Protein AF-A0A6I6WPL1-F1 (afdb_monomer)

pLDDT: mean 77.01, std 13.85, range [34.41, 91.69]

Nearest PDB structures (foldseek):
  6r80-assembly1_A-2  TM=3.231E-01  e=3.266E+00  Homo sapiens

Radius of gyration: 19.69 Å; Cα contacts (8 Å, |Δi|>4): 80; chains: 1; bounding box: 53×52×48 Å

Solvent-accessible surface area (backbone atoms only — not comparable to full-atom values): 10550 Å² total; per-residue (Å²): 134,81,51,72,66,59,57,52,49,50,52,51,50,46,48,51,49,36,59,38,49,72,58,70,47,82,69,96,63,65,64,65,59,55,40,50,54,50,56,54,53,65,75,67,64,77,79,69,89,67,48,76,68,53,49,56,51,52,54,50,50,48,50,37,44,50,51,48,47,35,69,78,52,82,41,72,67,62,56,52,47,45,56,53,50,51,40,52,54,32,37,49,51,34,38,56,76,66,66,66,65,84,76,90,75,57,94,91,55,79,78,88,69,34,74,55,24,48,49,51,56,50,50,53,51,54,58,47,52,46,50,74,71,75,69,38,71,69,84,37,63,65,58,52,51,50,50,55,50,49,53,53,52,51,50,55,50,49,54,52,50,51,43,66,74,70,60,62,77,76,92,76,76,76,92,78,133

Secondary structure (DSSP, 8-state):
---HHHHHHHHHHHHHHHHHHHTT---SS-HHHHHHHHHHHHHH-------HHHHHHHHHHHHHHHHHHHHHS--HHHHHHHHHHHHHHHHHHHHHHTTS----PPTTSPPPPPHHHHHHHHHHHHHHHHHHTS------HHHHHHHHHHHHHHHHHHHHHHHHHH-S--TT-----

Foldseek 3Di:
DPDPVVLVVVLVVLVVVLLQLLQVHDDPDPLVVLLVVLVVVVVPPPDDPQDPVNVVSNLSVLLSNLSSVCSVPPDVVSVVVSLVSQLVVQQVVQCVVVVNDDDDDDPPGDDDRGPRSVVSVVVVVVQVVCVPVVVNDRCHSVVSVVVVVVVVVVVVVVVVVCCVVPVDPPPPPPPDD

Sequence (177 aa):
MLGQDDEVQHLNELLHLGWSVSTGGHPDTDVAGIVEEFEESLDDDEADEESETTFHVTQSAFLLVNTLAVHLNPDPTRAAMSGRTLESILAGFDFTLSGDKSCAVRPGEDSPTGPLQQLEQQEQASFMSEFTDGTGARITPERVAELRSSCLSARNRYEGAVRQVFGRPSEDEDPGR

Structure (mmCIF, N/CA/C/O backbone):
data_AF-A0A6I6WPL1-F1
#
_entry.id   AF-A0A6I6WPL1-F1
#
loop_
_atom_site.group_PDB
_atom_site.id
_atom_site.type_symbol
_atom_site.label_atom_id
_atom_site.label_alt_id
_atom_site.label_comp_id
_atom_site.label_asym_id
_atom_site.label_entity_id
_atom_site.label_seq_id
_atom_site.pdbx_PDB_ins_code
_atom_site.Cartn_x
_atom_site.Cartn_y
_atom_site.Cartn_z
_atom_site.occupancy
_atom_site.B_iso_or_equiv
_atom_site.auth_seq_id
_atom_site.auth_comp_id
_atom_site.auth_asym_id
_atom_site.auth_atom_id
_atom_site.pdbx_PDB_model_num
ATOM 1 N N . MET A 1 1 ? 2.558 27.870 3.317 1.00 34.78 1 MET A N 1
ATOM 2 C CA . MET A 1 1 ? 1.254 27.184 3.294 1.00 34.78 1 MET A CA 1
ATOM 3 C C . MET A 1 1 ? 0.813 27.086 1.840 1.00 34.78 1 MET A C 1
ATOM 5 O O . MET A 1 1 ? -0.061 27.826 1.404 1.00 34.78 1 MET A O 1
ATOM 9 N N . LEU A 1 2 ? 1.532 26.263 1.069 1.00 34.41 2 LEU A N 1
ATOM 10 C CA . LEU A 1 2 ? 1.004 25.708 -0.179 1.00 34.41 2 LEU A CA 1
ATOM 11 C C . LEU A 1 2 ? -0.114 24.749 0.256 1.00 34.41 2 LEU A C 1
ATOM 13 O O . LEU A 1 2 ? -0.008 24.149 1.325 1.00 34.41 2 LEU A O 1
ATOM 17 N N . GLY A 1 3 ? -1.259 24.809 -0.413 1.00 46.06 3 GLY A N 1
ATOM 18 C CA . GLY A 1 3 ? -2.516 24.302 0.136 1.00 46.06 3 GLY A CA 1
ATOM 19 C C . GLY A 1 3 ? -2.544 22.778 0.181 1.00 46.06 3 GLY A C 1
ATOM 20 O O . GLY A 1 3 ? -1.968 22.135 -0.686 1.00 46.06 3 GLY A O 1
ATOM 21 N N . GLN A 1 4 ? -3.283 22.210 1.138 1.00 57.75 4 GLN A N 1
ATOM 22 C CA . GLN A 1 4 ? -3.564 20.766 1.229 1.00 57.75 4 GLN A CA 1
ATOM 23 C C . GLN A 1 4 ? -4.007 20.147 -0.115 1.00 57.75 4 GLN A C 1
ATOM 25 O O . GLN A 1 4 ? -3.781 18.966 -0.357 1.00 57.75 4 GLN A O 1
ATOM 30 N N . ASP A 1 5 ? -4.608 20.941 -1.005 1.00 62.91 5 ASP A N 1
ATOM 31 C CA . ASP A 1 5 ? -5.006 20.521 -2.351 1.00 62.91 5 ASP A CA 1
ATOM 32 C C . ASP A 1 5 ? -3.809 20.170 -3.259 1.00 62.91 5 ASP A C 1
ATOM 34 O O . ASP A 1 5 ? -3.900 19.214 -4.032 1.00 62.91 5 ASP A O 1
ATOM 38 N N . ASP A 1 6 ? -2.684 20.886 -3.145 1.00 73.94 6 ASP A N 1
ATOM 39 C CA . ASP A 1 6 ? -1.472 20.636 -3.939 1.00 73.94 6 ASP A CA 1
ATOM 40 C C . ASP A 1 6 ? -0.775 19.341 -3.478 1.00 73.94 6 ASP A C 1
ATOM 42 O O . ASP A 1 6 ? -0.353 18.528 -4.301 1.00 73.94 6 ASP A O 1
ATOM 46 N N . GLU A 1 7 ? -0.728 19.092 -2.164 1.00 71.44 7 GLU A N 1
ATOM 47 C CA . GLU A 1 7 ? -0.178 17.861 -1.571 1.00 71.44 7 GLU A CA 1
ATOM 48 C C . GLU A 1 7 ? -1.018 16.629 -1.936 1.00 71.44 7 GLU A C 1
ATOM 50 O O . GLU A 1 7 ? -0.493 15.587 -2.335 1.00 71.44 7 GLU A O 1
ATOM 55 N N . VAL A 1 8 ? -2.348 16.750 -1.865 1.00 77.25 8 VAL A N 1
ATOM 56 C CA . VAL A 1 8 ? -3.269 15.681 -2.275 1.00 77.25 8 VAL A CA 1
ATOM 57 C C . VAL A 1 8 ? -3.137 15.392 -3.769 1.00 77.25 8 VAL A C 1
ATOM 59 O O . VAL A 1 8 ? -3.156 14.227 -4.176 1.00 77.25 8 VAL A O 1
ATOM 62 N N . GLN A 1 9 ? -3.002 16.422 -4.604 1.00 81.69 9 GLN A N 1
ATOM 63 C CA . GLN A 1 9 ? -2.780 16.249 -6.036 1.00 81.69 9 GLN A CA 1
ATOM 64 C C . GLN A 1 9 ? -1.458 15.516 -6.304 1.00 81.69 9 GLN A C 1
ATOM 66 O O . GLN A 1 9 ? -1.450 14.544 -7.062 1.00 81.69 9 GLN A O 1
ATOM 71 N N . HIS A 1 10 ? -0.382 15.900 -5.617 1.00 82.81 10 HIS A N 1
ATOM 72 C CA . HIS A 1 10 ? 0.922 15.254 -5.736 1.00 82.81 10 HIS A CA 1
ATOM 73 C C . HIS A 1 10 ? 0.885 13.765 -5.342 1.00 82.81 10 HIS A C 1
ATOM 75 O O . HIS A 1 10 ? 1.342 12.900 -6.092 1.00 82.81 10 HIS A O 1
ATOM 81 N N . LEU A 1 11 ? 0.238 13.419 -4.224 1.00 83.81 11 LEU A N 1
ATOM 82 C CA . LEU A 1 11 ? 0.049 12.020 -3.817 1.00 83.81 11 LEU A CA 1
ATOM 83 C C . LEU A 1 11 ? -0.766 11.214 -4.834 1.00 83.81 11 LEU A C 1
ATOM 85 O O . LEU A 1 11 ? -0.478 10.042 -5.081 1.00 83.81 11 LEU A O 1
ATOM 89 N N . ASN A 1 12 ? -1.785 11.823 -5.446 1.00 86.25 12 ASN A N 1
ATOM 90 C CA . ASN A 1 12 ? -2.572 11.163 -6.486 1.00 86.25 12 ASN A CA 1
ATOM 91 C C . ASN A 1 12 ? -1.746 10.895 -7.753 1.00 86.25 12 ASN A C 1
ATOM 93 O O . ASN A 1 12 ? -1.941 9.860 -8.398 1.00 86.25 12 ASN A O 1
ATOM 97 N N . GLU A 1 13 ? -0.826 11.792 -8.104 1.00 88.88 13 GLU A N 1
ATOM 98 C CA . GLU A 1 13 ? 0.110 11.612 -9.217 1.00 88.88 13 GLU A CA 1
ATOM 99 C C . GLU A 1 13 ? 1.084 10.464 -8.941 1.00 88.88 13 GLU A C 1
ATOM 101 O O . GLU A 1 13 ? 1.205 9.559 -9.771 1.00 88.88 13 GLU A O 1
ATOM 106 N N . LEU A 1 14 ? 1.682 10.423 -7.745 1.00 89.69 14 LEU A N 1
ATOM 107 C CA . LEU A 1 14 ? 2.539 9.317 -7.303 1.00 89.69 14 LEU A CA 1
ATOM 108 C C . LEU A 1 14 ? 1.789 7.980 -7.274 1.00 89.69 14 LEU A C 1
ATOM 110 O O . LEU A 1 14 ? 2.295 6.963 -7.751 1.00 89.69 14 LEU A O 1
ATOM 114 N N . LEU A 1 15 ? 0.546 7.973 -6.789 1.00 89.88 15 LEU A N 1
ATOM 115 C CA . LEU A 1 15 ? -0.310 6.789 -6.815 1.00 89.88 15 LEU A CA 1
ATOM 116 C C . LEU A 1 15 ? -0.583 6.338 -8.252 1.00 89.88 15 LEU A C 1
ATOM 118 O O . LEU A 1 15 ? -0.534 5.144 -8.550 1.00 89.88 15 LEU A O 1
ATOM 122 N N . HIS A 1 16 ? -0.858 7.271 -9.166 1.00 89.44 16 HIS A N 1
ATOM 123 C CA . HIS A 1 16 ? -1.064 6.932 -10.568 1.00 89.44 16 HIS A CA 1
ATOM 124 C C . HIS A 1 16 ? 0.199 6.348 -11.212 1.00 89.44 16 HIS A C 1
ATOM 126 O O . HIS A 1 16 ? 0.091 5.368 -11.958 1.00 89.44 16 HIS A O 1
ATOM 132 N N . LEU A 1 17 ? 1.365 6.908 -10.888 1.00 90.81 17 LEU A N 1
ATOM 133 C CA . LEU A 1 17 ? 2.669 6.428 -11.325 1.00 90.81 17 LEU A CA 1
ATOM 134 C C . LEU A 1 17 ? 2.938 5.005 -10.815 1.00 90.81 17 LEU A C 1
ATOM 136 O O . LEU A 1 17 ? 3.266 4.134 -11.619 1.00 90.81 17 LEU A O 1
ATOM 140 N N . GLY A 1 18 ? 2.683 4.738 -9.529 1.00 89.44 18 GLY A N 1
ATOM 141 C CA . GLY A 1 18 ? 2.771 3.406 -8.917 1.00 89.44 18 GLY A CA 1
ATOM 142 C C . GLY A 1 18 ? 1.923 2.356 -9.648 1.00 89.44 18 GLY A C 1
ATOM 143 O O . GLY A 1 18 ? 2.399 1.269 -9.993 1.00 89.44 18 GLY A O 1
ATOM 144 N N . TRP A 1 19 ? 0.677 2.702 -9.991 1.00 88.62 19 TRP A N 1
ATOM 145 C CA . TRP A 1 19 ? -0.178 1.829 -10.803 1.00 88.62 19 TRP A CA 1
ATOM 146 C C . TRP A 1 19 ? 0.374 1.597 -12.215 1.00 88.62 19 TRP A C 1
ATOM 148 O O . TRP A 1 19 ? 0.278 0.485 -12.727 1.00 88.62 19 TRP A O 1
ATOM 158 N N . SER A 1 20 ? 0.971 2.609 -12.845 1.00 87.94 20 SER A N 1
ATOM 159 C CA . SER A 1 20 ? 1.579 2.468 -14.174 1.00 87.94 20 SER A CA 1
ATOM 160 C C . SER A 1 20 ? 2.761 1.492 -14.145 1.00 87.94 20 SER A C 1
ATOM 162 O O . SER A 1 20 ? 2.763 0.493 -14.871 1.00 87.94 20 SER A O 1
ATOM 164 N N . VAL A 1 21 ? 3.721 1.710 -13.240 1.00 87.56 21 VAL A N 1
ATOM 165 C CA . VAL A 1 21 ? 4.946 0.897 -13.164 1.00 87.56 21 VAL A CA 1
ATOM 166 C C . VAL A 1 21 ? 4.672 -0.552 -12.745 1.00 87.56 21 VAL A C 1
ATOM 168 O O . VAL A 1 21 ? 5.323 -1.468 -13.246 1.00 87.56 21 VAL A O 1
ATOM 171 N N . SER A 1 22 ? 3.655 -0.794 -11.905 1.00 80.75 22 SER A N 1
ATOM 172 C CA . SER A 1 22 ? 3.256 -2.153 -11.488 1.00 80.75 22 SER A CA 1
ATOM 173 C C . SER A 1 22 ? 2.697 -3.012 -12.630 1.00 80.75 22 SER A C 1
ATOM 175 O O . SER A 1 22 ? 2.754 -4.239 -12.567 1.00 80.75 22 SER A O 1
ATOM 177 N N . THR A 1 23 ? 2.217 -2.385 -13.708 1.00 81.06 23 THR A N 1
ATOM 178 C CA . THR A 1 23 ? 1.771 -3.078 -14.932 1.00 81.06 23 THR A CA 1
ATOM 179 C C . THR A 1 23 ? 2.859 -3.181 -16.004 1.00 81.06 23 THR A C 1
ATOM 181 O O . THR A 1 23 ? 2.587 -3.622 -17.121 1.00 81.06 23 THR A O 1
ATOM 184 N N . GLY A 1 24 ? 4.100 -2.801 -15.676 1.00 74.00 24 GLY A N 1
ATOM 185 C CA . GLY A 1 24 ? 5.218 -2.758 -16.620 1.00 74.00 24 GLY A CA 1
ATOM 186 C C . GLY A 1 24 ? 5.212 -1.523 -17.522 1.00 74.00 24 GLY A C 1
ATOM 187 O O . GLY A 1 24 ? 5.862 -1.530 -18.566 1.00 74.00 24 GLY A O 1
ATOM 188 N N . GLY A 1 25 ? 4.469 -0.476 -17.152 1.00 79.44 25 GLY A N 1
ATOM 189 C CA . GLY A 1 25 ? 4.539 0.815 -17.822 1.00 79.44 25 GLY A CA 1
ATOM 190 C C . GLY A 1 25 ? 5.924 1.446 -17.671 1.00 79.44 25 GLY A C 1
ATOM 191 O O . GLY A 1 25 ? 6.556 1.332 -16.623 1.00 79.44 25 GLY A O 1
ATOM 192 N N . HIS A 1 26 ? 6.372 2.135 -18.719 1.00 76.25 26 HIS A N 1
ATOM 193 C CA . HIS A 1 26 ? 7.572 2.969 -18.704 1.00 76.25 26 HIS A CA 1
ATOM 194 C C . HIS A 1 26 ? 7.132 4.434 -18.732 1.00 76.25 26 HIS A C 1
ATOM 196 O O . HIS A 1 26 ? 6.879 4.961 -19.815 1.00 76.25 26 HIS A O 1
ATOM 202 N N . PRO A 1 27 ? 6.919 5.060 -17.566 1.00 78.94 27 PRO A N 1
ATOM 203 C CA . PRO A 1 27 ? 6.517 6.456 -17.513 1.00 78.94 27 PRO A CA 1
ATOM 204 C C . PRO A 1 27 ? 7.639 7.356 -18.049 1.00 78.94 27 PRO A C 1
ATOM 206 O O . PRO A 1 27 ? 8.813 7.090 -17.810 1.00 78.94 27 PRO A O 1
ATOM 209 N N . ASP A 1 28 ? 7.270 8.448 -18.724 1.00 80.19 28 ASP A N 1
ATOM 210 C CA . ASP A 1 28 ? 8.215 9.503 -19.139 1.00 80.19 28 ASP A CA 1
ATOM 211 C C . ASP A 1 28 ? 8.741 10.324 -17.938 1.00 80.19 28 ASP A C 1
ATOM 213 O O . ASP A 1 28 ? 9.626 11.166 -18.081 1.00 80.19 28 ASP A O 1
ATOM 217 N N . THR A 1 29 ? 8.169 10.099 -16.754 1.00 85.94 29 THR A N 1
ATOM 218 C CA . THR A 1 29 ? 8.548 10.719 -15.484 1.00 85.94 29 THR A CA 1
ATOM 219 C C . THR A 1 29 ? 9.890 10.187 -14.985 1.00 85.94 29 THR A C 1
ATOM 221 O O . THR A 1 29 ? 10.146 8.984 -15.046 1.00 85.94 29 THR A O 1
ATOM 224 N N . ASP A 1 30 ? 10.715 11.069 -14.419 1.00 89.88 30 ASP A N 1
ATOM 225 C CA . ASP A 1 30 ? 11.957 10.692 -13.742 1.00 89.88 30 ASP A CA 1
ATOM 226 C C . ASP A 1 30 ? 11.669 9.996 -12.402 1.00 89.88 30 ASP A C 1
ATOM 228 O O . ASP A 1 30 ? 11.599 10.614 -11.342 1.00 89.88 30 ASP A O 1
ATOM 232 N N . VAL A 1 31 ? 11.444 8.683 -12.468 1.00 90.69 31 VAL A N 1
ATOM 233 C CA . VAL A 1 31 ? 11.156 7.848 -11.294 1.00 90.69 31 VAL A CA 1
ATOM 234 C C . VAL A 1 31 ? 12.343 7.814 -10.328 1.00 90.69 31 VAL A C 1
ATOM 236 O O . VAL A 1 31 ? 12.127 7.739 -9.123 1.00 90.69 31 VAL A O 1
ATOM 239 N N . ALA A 1 32 ? 13.577 7.863 -10.839 1.00 91.25 32 ALA A N 1
ATOM 240 C CA . ALA A 1 32 ? 14.775 7.844 -10.004 1.00 91.25 32 ALA A CA 1
ATOM 241 C C . ALA A 1 32 ? 14.893 9.142 -9.201 1.00 91.25 32 ALA A C 1
ATOM 243 O O . ALA A 1 32 ? 15.027 9.072 -7.984 1.00 91.25 32 ALA A O 1
ATOM 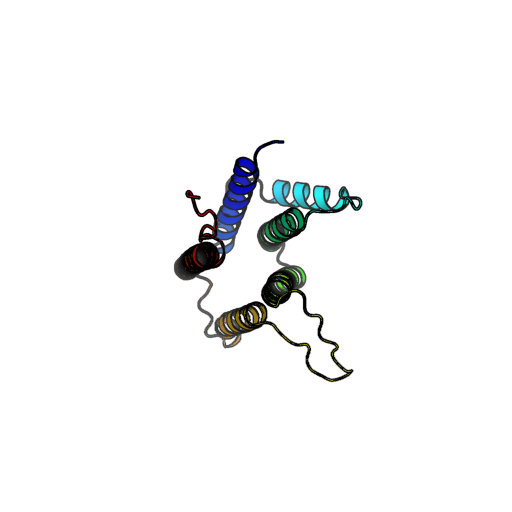244 N N . GLY A 1 33 ? 14.716 10.294 -9.857 1.00 91.38 33 GLY A N 1
ATOM 245 C CA . GLY A 1 33 ? 14.730 11.596 -9.190 1.00 91.38 33 GLY A CA 1
ATOM 246 C C . GLY A 1 33 ? 13.680 11.720 -8.081 1.00 91.38 33 GLY A C 1
ATOM 247 O O . GLY A 1 33 ? 13.996 12.213 -7.008 1.00 91.38 33 GLY A O 1
ATOM 248 N N . ILE A 1 34 ? 12.462 11.199 -8.288 1.00 91.31 34 ILE A N 1
ATOM 249 C CA . ILE A 1 34 ? 11.411 11.189 -7.249 1.00 91.31 34 ILE A CA 1
ATOM 250 C C . ILE A 1 34 ? 11.825 10.359 -6.026 1.00 91.31 34 ILE A C 1
ATOM 252 O O . ILE A 1 34 ? 11.543 10.743 -4.893 1.00 91.31 34 ILE A O 1
ATOM 256 N N . VAL A 1 35 ? 12.442 9.192 -6.244 1.00 90.56 35 VAL A N 1
ATOM 257 C CA . VAL A 1 35 ? 12.888 8.326 -5.142 1.00 90.56 35 VAL A CA 1
ATOM 258 C C . VAL A 1 35 ? 14.034 8.985 -4.378 1.00 90.56 35 VAL A C 1
ATOM 260 O O . VAL A 1 35 ? 13.989 9.001 -3.153 1.00 90.56 35 VAL A O 1
ATOM 263 N N . GLU A 1 36 ? 15.012 9.549 -5.089 1.00 91.19 36 GLU A N 1
ATOM 264 C CA . GLU A 1 36 ? 16.154 10.254 -4.494 1.00 91.19 36 GLU A CA 1
ATOM 265 C C . GLU A 1 36 ? 15.696 11.468 -3.671 1.00 91.19 36 GLU A C 1
ATOM 267 O O . GLU A 1 36 ? 16.044 11.565 -2.500 1.00 91.19 36 GLU A O 1
ATOM 272 N N . GLU A 1 37 ? 14.838 12.332 -4.227 1.00 90.25 37 GLU A N 1
ATOM 273 C CA . GLU A 1 37 ? 14.297 13.512 -3.530 1.00 90.25 37 GLU A CA 1
ATOM 274 C C . GLU A 1 37 ? 13.555 13.132 -2.241 1.00 90.25 37 GLU A C 1
ATOM 276 O O . GLU A 1 37 ? 13.712 13.776 -1.203 1.00 90.25 37 GLU A O 1
ATOM 281 N N . PHE A 1 38 ? 12.755 12.064 -2.279 1.00 87.62 38 PHE A N 1
ATOM 282 C CA . PHE A 1 38 ? 12.026 11.617 -1.098 1.00 87.62 38 PHE A CA 1
ATOM 283 C C . PHE A 1 38 ? 12.949 10.996 -0.041 1.00 87.62 38 PHE A C 1
ATOM 285 O O . PHE A 1 38 ? 12.775 11.266 1.145 1.00 87.62 38 PHE A O 1
ATOM 292 N N . GLU A 1 39 ? 13.933 10.186 -0.441 1.00 86.31 39 GLU A N 1
ATOM 293 C CA . GLU A 1 39 ? 14.933 9.637 0.486 1.00 86.31 39 GLU A CA 1
ATOM 294 C C . GLU A 1 39 ? 15.743 10.758 1.159 1.00 86.31 39 GLU A C 1
ATOM 296 O O . GLU A 1 39 ? 15.933 10.709 2.372 1.00 86.31 39 GLU A O 1
ATOM 301 N N . GLU A 1 40 ? 16.120 11.805 0.416 1.00 86.88 40 GLU A N 1
ATOM 302 C CA . GLU A 1 40 ? 16.777 13.000 0.966 1.00 86.88 40 GLU A CA 1
ATOM 303 C C . GLU A 1 40 ? 15.883 13.741 1.974 1.00 86.88 40 GLU A C 1
ATOM 305 O O . GLU A 1 40 ? 16.360 14.151 3.031 1.00 86.88 40 GLU A O 1
ATOM 310 N N . SER A 1 41 ? 14.579 13.865 1.700 1.00 81.81 41 SER A N 1
ATOM 311 C CA . SER A 1 41 ? 13.645 14.546 2.612 1.00 81.81 41 SER A CA 1
ATOM 312 C C . SER A 1 41 ? 13.474 13.840 3.964 1.00 81.81 41 SER A C 1
ATOM 314 O O . SER A 1 41 ? 13.324 14.504 4.984 1.00 81.81 41 SER A O 1
ATOM 316 N N . LEU A 1 42 ? 13.555 12.504 3.994 1.00 74.94 42 LEU A N 1
ATOM 317 C CA . LEU A 1 42 ? 13.453 11.724 5.233 1.00 74.94 42 LEU A CA 1
ATOM 318 C C . LEU A 1 42 ? 14.697 11.847 6.119 1.00 74.94 42 LEU A C 1
ATOM 320 O O . LEU A 1 42 ? 14.597 11.681 7.334 1.00 74.94 42 LEU A O 1
ATOM 324 N N . ASP A 1 43 ? 15.860 12.089 5.513 1.00 67.75 43 ASP A N 1
ATOM 325 C CA . ASP A 1 43 ? 17.123 12.264 6.232 1.00 67.75 43 ASP A CA 1
ATOM 326 C C . ASP A 1 43 ? 17.235 13.667 6.868 1.00 67.75 43 ASP A C 1
ATOM 328 O O . ASP A 1 43 ? 17.947 13.826 7.863 1.00 67.75 43 ASP A O 1
ATOM 332 N N . ASP A 1 44 ? 16.516 14.663 6.331 1.00 63.41 44 ASP A N 1
ATOM 333 C CA . ASP A 1 44 ? 16.502 16.056 6.807 1.00 63.41 44 ASP A CA 1
ATOM 334 C C . ASP A 1 44 ? 15.451 16.338 7.911 1.00 63.41 44 ASP A C 1
ATOM 336 O O . ASP A 1 44 ? 15.541 17.364 8.594 1.00 63.41 44 ASP A O 1
ATOM 340 N N . ASP A 1 45 ? 14.490 15.435 8.145 1.00 58.00 45 ASP A N 1
ATOM 341 C CA . ASP A 1 45 ? 13.458 15.573 9.185 1.00 58.00 45 ASP A CA 1
ATOM 342 C C . ASP A 1 45 ? 14.004 15.229 10.595 1.00 58.00 45 ASP A C 1
ATOM 344 O O . ASP A 1 45 ? 13.697 14.201 11.212 1.00 58.00 45 ASP A O 1
ATOM 348 N N . GLU A 1 46 ? 14.816 16.130 11.163 1.00 46.78 46 GLU A N 1
ATOM 349 C CA . GLU A 1 46 ? 15.137 16.147 12.598 1.00 46.78 46 GLU A CA 1
ATOM 350 C C . GLU A 1 46 ? 13.892 16.518 13.435 1.00 46.78 46 GLU A C 1
ATOM 352 O O . GLU A 1 46 ? 13.698 17.666 13.816 1.00 46.78 46 GLU A O 1
ATOM 357 N N . ALA A 1 47 ? 13.075 15.515 13.774 1.00 45.91 47 ALA A N 1
ATOM 358 C CA . ALA A 1 47 ? 12.181 15.458 14.942 1.00 45.91 47 ALA A CA 1
ATOM 359 C C . ALA A 1 47 ? 11.362 16.725 15.285 1.00 45.91 47 ALA A C 1
ATOM 361 O O . ALA A 1 47 ? 11.258 17.087 16.464 1.00 45.91 47 ALA A O 1
ATOM 362 N N . ASP A 1 48 ? 10.725 17.364 14.303 1.00 51.38 48 ASP A N 1
ATOM 363 C CA . ASP A 1 48 ? 9.588 18.233 14.608 1.00 51.38 48 ASP A CA 1
ATOM 364 C C . ASP A 1 48 ? 8.385 17.361 15.003 1.00 51.38 48 ASP A C 1
ATOM 366 O O . ASP A 1 48 ? 8.190 16.263 14.478 1.00 51.38 48 ASP A O 1
ATOM 370 N N . GLU A 1 49 ? 7.599 17.815 15.986 1.00 49.22 49 GLU A N 1
ATOM 371 C CA . GLU A 1 49 ? 6.379 17.137 16.442 1.00 49.22 49 GLU A CA 1
ATOM 372 C C . GLU A 1 49 ? 5.372 17.060 15.280 1.00 49.22 49 GLU A C 1
ATOM 374 O O . GLU A 1 49 ? 4.533 17.946 15.096 1.00 49.22 49 GLU A O 1
ATOM 379 N N . GLU A 1 50 ? 5.480 16.010 14.461 1.00 56.84 50 GLU A N 1
ATOM 380 C CA . GLU A 1 50 ? 4.553 15.740 13.372 1.00 56.84 50 GLU A CA 1
ATOM 381 C C . GLU A 1 50 ? 3.137 15.647 13.944 1.00 56.84 50 GLU A C 1
ATOM 383 O O . GLU A 1 50 ? 2.847 14.863 14.852 1.00 56.84 50 GLU A O 1
ATOM 388 N N . SER A 1 51 ? 2.221 16.445 13.396 1.00 60.22 51 SER A N 1
ATOM 389 C CA . SER A 1 51 ? 0.805 16.249 13.685 1.00 60.22 51 SER A CA 1
ATOM 390 C C . SER A 1 51 ? 0.388 14.834 13.254 1.00 60.22 51 SER A C 1
ATOM 392 O O . SER A 1 51 ? 0.892 14.326 12.253 1.00 60.22 51 SER A O 1
ATOM 394 N N . GLU A 1 52 ? -0.573 14.205 13.941 1.00 61.09 52 GLU A N 1
ATOM 395 C CA . GLU A 1 52 ? -1.082 12.869 13.561 1.00 61.09 52 GLU A CA 1
ATOM 396 C C . GLU A 1 52 ? -1.513 12.800 12.082 1.00 61.09 52 GLU A C 1
ATOM 398 O O . GLU A 1 52 ? -1.378 11.771 11.423 1.00 61.09 52 GLU A O 1
ATOM 403 N N . THR A 1 53 ? -1.994 13.918 11.525 1.00 63.62 53 THR A N 1
ATOM 404 C CA . THR A 1 53 ? -2.345 14.015 10.100 1.00 63.62 53 THR A CA 1
ATOM 405 C C . THR A 1 53 ? -1.109 13.982 9.201 1.00 63.62 53 THR A C 1
ATOM 407 O O . THR A 1 53 ? -1.117 13.274 8.195 1.00 63.62 53 THR A O 1
ATOM 410 N N . THR A 1 54 ? -0.046 14.702 9.572 1.00 70.31 54 THR A N 1
ATOM 411 C CA . THR A 1 54 ? 1.239 14.699 8.855 1.00 70.31 54 THR A CA 1
ATOM 412 C C . THR A 1 54 ? 1.832 13.295 8.834 1.00 70.31 54 THR A C 1
ATOM 414 O O . THR A 1 54 ? 2.166 12.804 7.762 1.00 70.31 54 THR A O 1
ATOM 417 N N . PHE A 1 55 ? 1.816 12.593 9.971 1.00 75.25 55 PHE A N 1
ATOM 418 C CA . PHE A 1 55 ? 2.306 11.218 10.068 1.00 75.25 55 PHE A CA 1
ATOM 419 C C . PHE A 1 55 ? 1.637 10.285 9.043 1.00 75.25 55 PHE A C 1
ATOM 421 O O . PHE A 1 55 ? 2.312 9.605 8.270 1.00 75.25 55 PHE A O 1
ATOM 428 N N . HIS A 1 56 ? 0.300 10.262 8.971 1.00 76.94 56 HIS A N 1
ATOM 429 C CA . HIS A 1 56 ? -0.411 9.389 8.026 1.00 76.94 56 HIS A CA 1
ATOM 430 C C . HIS A 1 56 ? -0.159 9.752 6.555 1.00 76.94 56 HIS A C 1
ATOM 432 O O . HIS A 1 56 ? -0.117 8.860 5.699 1.00 76.94 56 HIS A O 1
ATOM 438 N N . VAL A 1 57 ? 0.019 11.041 6.257 1.00 79.06 57 VAL A N 1
ATOM 439 C CA . VAL A 1 57 ? 0.376 11.530 4.920 1.00 79.06 57 VAL A CA 1
ATOM 440 C C . VAL A 1 57 ? 1.785 11.069 4.539 1.00 79.06 57 VAL A C 1
ATOM 442 O O . VAL A 1 57 ? 1.941 10.443 3.489 1.00 79.06 57 VAL A O 1
ATOM 445 N N . THR A 1 58 ? 2.772 11.265 5.415 1.00 82.56 58 THR A N 1
ATOM 446 C CA . THR A 1 58 ? 4.164 10.831 5.217 1.00 82.56 58 THR A CA 1
ATOM 447 C C . THR A 1 58 ? 4.254 9.319 5.020 1.00 82.56 58 THR A C 1
ATOM 449 O O . THR A 1 58 ? 4.860 8.847 4.058 1.00 82.56 58 THR A O 1
ATOM 452 N N . GLN A 1 59 ? 3.578 8.529 5.861 1.00 84.94 59 GLN A N 1
ATOM 453 C CA . GLN A 1 59 ? 3.564 7.069 5.716 1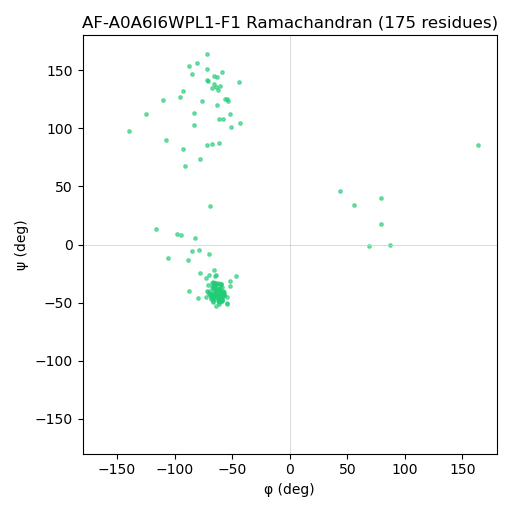.00 84.94 59 GLN A CA 1
ATOM 454 C C . GLN A 1 59 ? 2.890 6.615 4.408 1.00 84.94 59 GLN A C 1
ATOM 456 O O . GLN A 1 59 ? 3.320 5.640 3.790 1.00 84.94 59 GLN A O 1
ATOM 461 N N . SER A 1 60 ? 1.862 7.333 3.942 1.00 84.69 60 SER A N 1
ATOM 462 C CA . SER A 1 60 ? 1.234 7.056 2.644 1.00 84.69 60 SER A CA 1
ATOM 463 C C . SER A 1 60 ? 2.180 7.372 1.483 1.00 84.69 60 SER A C 1
ATOM 465 O O . SER A 1 60 ? 2.306 6.559 0.568 1.00 84.69 60 SER A O 1
ATOM 467 N N . ALA A 1 61 ? 2.887 8.506 1.535 1.00 86.44 61 ALA A N 1
ATOM 468 C CA . ALA A 1 61 ? 3.915 8.863 0.557 1.00 86.44 61 ALA A CA 1
ATOM 469 C C . ALA A 1 61 ? 5.037 7.812 0.518 1.00 86.44 61 ALA A C 1
ATOM 471 O O . ALA A 1 61 ? 5.407 7.340 -0.557 1.00 86.44 61 ALA A O 1
ATOM 472 N N . PHE A 1 62 ? 5.488 7.353 1.688 1.00 88.25 62 PHE A N 1
ATOM 473 C 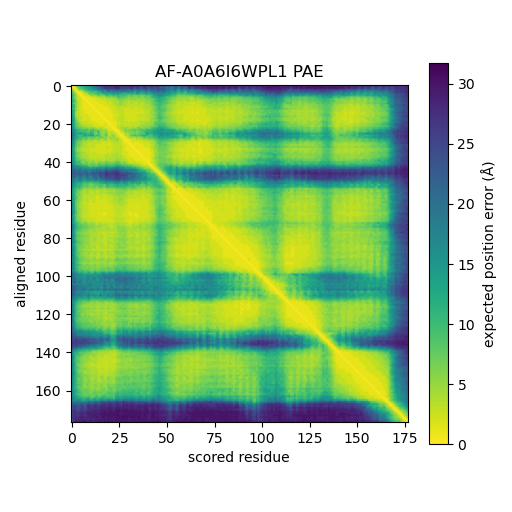CA . PHE A 1 62 ? 6.508 6.316 1.824 1.00 88.25 62 PHE A CA 1
ATOM 474 C C . PHE A 1 62 ? 6.117 5.011 1.115 1.00 88.25 62 PHE A C 1
ATOM 476 O O . PHE A 1 62 ? 6.925 4.428 0.390 1.00 88.25 62 PHE A O 1
ATOM 483 N N . LEU A 1 63 ? 4.865 4.560 1.256 1.00 89.88 63 LEU A N 1
ATOM 484 C CA . LEU A 1 63 ? 4.361 3.371 0.554 1.00 89.88 63 LEU A CA 1
ATOM 485 C C . LEU A 1 63 ? 4.390 3.538 -0.977 1.00 89.88 63 LEU A C 1
ATOM 487 O O . LEU A 1 63 ? 4.740 2.598 -1.702 1.00 89.88 63 LEU A O 1
ATOM 491 N N . LEU A 1 64 ? 4.050 4.731 -1.475 1.00 90.75 64 LEU A N 1
ATOM 492 C CA . LEU A 1 64 ? 4.078 5.046 -2.905 1.00 90.75 64 LEU A CA 1
ATOM 493 C C . LEU A 1 64 ? 5.510 5.050 -3.444 1.00 90.75 64 LEU A C 1
ATOM 495 O O . LEU A 1 64 ? 5.792 4.375 -4.435 1.00 90.75 64 LEU A O 1
ATOM 499 N N . VAL A 1 65 ? 6.426 5.736 -2.763 1.00 90.50 65 VAL A N 1
ATOM 500 C CA . VAL A 1 65 ? 7.831 5.828 -3.177 1.00 90.50 65 VAL A CA 1
ATOM 501 C C . VAL A 1 65 ? 8.526 4.471 -3.092 1.00 90.50 65 VAL A C 1
ATOM 503 O O . VAL A 1 65 ? 9.234 4.093 -4.023 1.00 90.50 65 VAL A O 1
ATOM 506 N N . ASN A 1 66 ? 8.249 3.656 -2.068 1.00 90.31 66 ASN A N 1
ATOM 507 C CA . ASN A 1 66 ? 8.776 2.290 -2.013 1.00 90.31 66 ASN A CA 1
ATOM 508 C C . ASN A 1 66 ? 8.325 1.435 -3.203 1.00 90.31 66 ASN A C 1
ATOM 510 O O . ASN A 1 66 ? 9.093 0.598 -3.675 1.00 90.31 66 ASN A O 1
ATOM 514 N N . THR A 1 67 ? 7.107 1.640 -3.713 1.00 90.25 67 THR A N 1
ATOM 515 C CA . THR A 1 67 ? 6.635 0.943 -4.920 1.00 90.25 67 THR A CA 1
ATOM 516 C C . THR A 1 67 ? 7.500 1.301 -6.132 1.00 90.25 67 THR A C 1
ATOM 518 O O . THR A 1 67 ? 7.898 0.418 -6.894 1.00 90.25 67 THR A O 1
ATOM 521 N N . LEU A 1 68 ? 7.841 2.584 -6.286 1.00 91.69 68 LEU A N 1
ATOM 522 C CA . LEU A 1 68 ? 8.731 3.073 -7.341 1.00 91.69 68 LEU A CA 1
ATOM 523 C C . LEU A 1 68 ? 10.160 2.542 -7.171 1.00 91.69 68 LEU A C 1
ATOM 525 O O . LEU A 1 68 ? 10.765 2.056 -8.126 1.00 91.69 68 LEU A O 1
ATOM 529 N N . ALA A 1 69 ? 10.677 2.552 -5.945 1.00 91.38 69 ALA A N 1
ATOM 530 C CA . ALA A 1 69 ? 12.016 2.072 -5.644 1.00 91.38 69 ALA A CA 1
ATOM 531 C C . ALA A 1 69 ? 12.172 0.564 -5.912 1.00 91.38 69 ALA A C 1
ATOM 533 O O . ALA A 1 69 ? 13.172 0.142 -6.490 1.00 91.38 69 ALA A O 1
ATOM 534 N N . VAL A 1 70 ? 11.165 -0.249 -5.567 1.00 90.19 70 VAL A N 1
ATOM 535 C CA . VAL A 1 70 ? 11.137 -1.689 -5.888 1.00 90.19 70 VAL A CA 1
ATOM 536 C C . VAL A 1 70 ? 11.054 -1.925 -7.399 1.00 90.19 70 VAL A C 1
ATOM 538 O O . VAL A 1 70 ? 11.636 -2.888 -7.897 1.00 90.19 70 VAL A O 1
ATOM 541 N N . HIS A 1 71 ? 10.365 -1.058 -8.147 1.00 88.94 71 HIS A N 1
ATOM 542 C CA . HIS A 1 71 ? 10.355 -1.132 -9.608 1.00 88.94 71 HIS A CA 1
ATOM 543 C C . HIS A 1 71 ? 11.747 -0.875 -10.209 1.00 88.94 71 HIS A C 1
ATOM 545 O O . HIS A 1 71 ? 12.158 -1.603 -11.113 1.00 88.94 71 HIS A O 1
ATOM 551 N N . LEU A 1 72 ? 12.479 0.122 -9.699 1.00 90.44 72 LEU A N 1
ATOM 552 C CA . LEU A 1 72 ? 13.835 0.447 -10.159 1.00 90.44 72 LEU A CA 1
ATOM 553 C C . LEU A 1 72 ? 14.861 -0.624 -9.766 1.00 90.44 72 LEU A C 1
ATOM 555 O O . LEU A 1 72 ? 15.718 -0.992 -10.571 1.00 90.44 72 LEU A O 1
ATOM 559 N N . ASN A 1 73 ? 14.774 -1.128 -8.536 1.00 89.81 73 ASN A N 1
ATOM 560 C CA . ASN A 1 73 ? 15.667 -2.143 -7.998 1.00 89.81 73 ASN A CA 1
ATOM 561 C C . ASN A 1 73 ? 14.867 -3.158 -7.162 1.00 89.81 73 ASN A C 1
ATOM 563 O O . ASN A 1 73 ? 14.588 -2.896 -5.988 1.00 89.81 73 ASN A O 1
ATOM 567 N N . PRO A 1 74 ? 14.493 -4.315 -7.742 1.00 87.81 74 PRO A N 1
ATOM 568 C CA . PRO A 1 74 ? 13.688 -5.314 -7.048 1.00 87.81 74 PRO A CA 1
ATOM 569 C C . PRO A 1 74 ? 14.341 -5.811 -5.750 1.00 87.81 74 PRO A C 1
ATOM 571 O O . PRO A 1 74 ? 15.296 -6.587 -5.779 1.00 87.81 74 PRO A O 1
ATOM 574 N N . ASP A 1 75 ? 13.780 -5.404 -4.608 1.00 88.12 75 ASP A N 1
ATOM 575 C CA . ASP A 1 75 ? 14.203 -5.823 -3.269 1.00 88.12 75 ASP A CA 1
ATOM 576 C C . ASP A 1 75 ? 13.014 -6.417 -2.484 1.00 88.12 75 ASP A C 1
ATOM 578 O O . ASP A 1 75 ? 12.084 -5.689 -2.112 1.00 88.12 75 ASP A O 1
ATOM 582 N N . PRO A 1 76 ? 13.019 -7.734 -2.194 1.00 86.06 76 PRO A N 1
ATOM 583 C CA . PRO A 1 76 ? 11.940 -8.380 -1.451 1.00 86.06 76 PRO A CA 1
ATOM 584 C C . PRO A 1 76 ? 11.829 -7.883 -0.004 1.00 86.06 76 PRO A C 1
ATOM 586 O O . PRO A 1 76 ? 10.739 -7.915 0.566 1.00 86.06 76 PRO A O 1
ATOM 589 N N . THR A 1 77 ? 12.924 -7.407 0.595 1.00 88.69 77 THR A N 1
ATOM 590 C CA . THR A 1 77 ? 12.914 -6.851 1.955 1.00 88.69 77 THR A CA 1
ATOM 591 C C . THR A 1 77 ? 12.124 -5.552 1.974 1.00 88.69 77 THR A C 1
ATOM 593 O O . THR A 1 77 ? 11.250 -5.372 2.820 1.00 88.69 77 THR A O 1
ATOM 596 N N . ARG A 1 78 ? 12.377 -4.680 0.994 1.00 87.94 78 ARG A N 1
ATOM 597 C CA . ARG A 1 78 ? 11.662 -3.413 0.819 1.00 87.94 78 ARG A CA 1
ATOM 598 C C . ARG A 1 78 ? 10.175 -3.630 0.540 1.00 87.94 78 ARG A C 1
ATOM 600 O O . ARG A 1 78 ? 9.339 -2.987 1.167 1.00 87.94 78 ARG A O 1
ATOM 607 N N . ALA A 1 79 ? 9.837 -4.600 -0.310 1.00 84.75 79 ALA A N 1
ATOM 608 C CA . ALA A 1 79 ? 8.445 -4.973 -0.563 1.00 84.75 79 ALA A CA 1
ATOM 609 C C . ALA A 1 79 ? 7.732 -5.482 0.708 1.00 84.75 79 ALA A C 1
ATOM 611 O O . ALA A 1 79 ? 6.610 -5.069 0.998 1.00 84.75 79 ALA A O 1
ATOM 612 N N . ALA A 1 80 ? 8.392 -6.333 1.503 1.00 86.38 80 ALA A N 1
ATOM 613 C CA . ALA A 1 80 ? 7.840 -6.831 2.764 1.00 86.38 80 ALA A CA 1
ATOM 614 C C . ALA A 1 80 ? 7.666 -5.721 3.815 1.00 86.38 80 ALA A C 1
ATOM 616 O O . ALA A 1 80 ? 6.722 -5.761 4.606 1.00 86.38 80 ALA A O 1
ATOM 617 N N . MET A 1 81 ? 8.552 -4.721 3.823 1.00 87.94 81 MET A N 1
ATOM 618 C CA . MET A 1 81 ? 8.424 -3.555 4.699 1.00 87.94 81 MET A CA 1
ATOM 619 C C . MET A 1 81 ? 7.163 -2.747 4.390 1.00 87.94 81 MET A C 1
ATOM 621 O O . MET A 1 81 ? 6.459 -2.391 5.329 1.00 87.94 81 MET A O 1
ATOM 625 N N . SER A 1 82 ? 6.812 -2.541 3.117 1.00 88.75 82 SER A N 1
ATOM 626 C CA . SER A 1 82 ? 5.563 -1.854 2.751 1.00 88.75 82 SER A CA 1
ATOM 627 C C . SER A 1 82 ? 4.316 -2.544 3.321 1.00 88.75 82 SER A C 1
ATOM 629 O O . SER A 1 82 ? 3.430 -1.868 3.839 1.00 88.75 82 SER A O 1
ATOM 631 N N . GLY A 1 83 ? 4.268 -3.882 3.307 1.00 87.06 83 GLY A N 1
ATOM 632 C CA . GLY A 1 83 ? 3.170 -4.639 3.924 1.00 87.06 83 GLY A CA 1
ATOM 633 C C . GLY A 1 83 ? 3.061 -4.397 5.434 1.00 87.06 83 GLY A C 1
ATOM 634 O O . GLY A 1 83 ? 1.985 -4.090 5.942 1.00 87.06 83 GLY A O 1
ATOM 635 N N . ARG A 1 84 ? 4.196 -4.429 6.146 1.00 87.44 84 ARG A N 1
ATOM 636 C CA . ARG A 1 84 ? 4.252 -4.165 7.598 1.00 87.44 84 ARG A CA 1
ATOM 637 C C . ARG A 1 84 ? 3.903 -2.723 7.960 1.00 87.44 84 ARG A C 1
ATOM 639 O O . ARG A 1 84 ? 3.275 -2.489 8.993 1.00 87.44 84 ARG A O 1
ATOM 646 N N . THR A 1 85 ? 4.315 -1.762 7.137 1.00 89.56 85 THR A N 1
ATOM 647 C CA . THR A 1 85 ? 3.959 -0.351 7.312 1.00 89.56 85 THR A CA 1
ATOM 648 C C . THR A 1 85 ? 2.448 -0.175 7.198 1.00 89.56 85 THR A C 1
ATOM 650 O O . THR A 1 85 ? 1.847 0.433 8.080 1.00 89.56 85 THR A O 1
ATOM 653 N N . LEU A 1 86 ? 1.809 -0.778 6.191 1.00 88.94 86 LEU A N 1
ATOM 654 C CA . LEU A 1 86 ? 0.354 -0.721 6.034 1.00 88.94 86 LEU A CA 1
ATOM 655 C C . LEU A 1 86 ? -0.389 -1.356 7.220 1.00 88.94 86 LEU A C 1
ATOM 657 O O . LEU A 1 86 ? -1.303 -0.739 7.765 1.00 88.94 86 LEU A O 1
ATOM 661 N N . GLU A 1 87 ? 0.044 -2.532 7.682 1.00 89.50 87 GLU A N 1
ATOM 662 C CA . GLU A 1 87 ? -0.511 -3.155 8.892 1.00 89.50 87 GLU A CA 1
ATOM 663 C C . GLU A 1 87 ? -0.399 -2.238 10.119 1.00 89.50 87 GLU A C 1
ATOM 665 O O . GLU A 1 87 ? -1.338 -2.143 10.908 1.00 89.50 87 GLU A O 1
ATOM 670 N N . SER A 1 88 ? 0.730 -1.540 10.269 1.00 87.62 88 SER A N 1
ATOM 671 C CA . SER A 1 88 ? 0.977 -0.635 11.399 1.00 87.62 88 SER A CA 1
ATOM 672 C C . SER A 1 88 ? 0.090 0.611 11.342 1.00 87.62 88 SER A C 1
ATOM 674 O O . SER A 1 8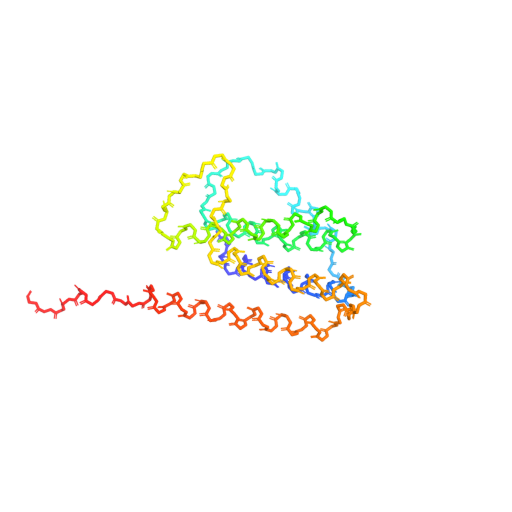8 ? -0.454 1.023 12.367 1.00 87.62 88 SER A O 1
ATOM 676 N N . ILE A 1 89 ? -0.115 1.180 10.148 1.00 87.38 89 ILE A N 1
ATOM 677 C CA . ILE A 1 89 ? -1.045 2.300 9.934 1.00 87.38 89 ILE A CA 1
ATOM 678 C C . ILE A 1 89 ? -2.467 1.882 10.329 1.00 87.38 89 ILE A C 1
ATOM 680 O O . ILE A 1 89 ? -3.137 2.596 11.074 1.00 87.38 89 ILE A O 1
ATOM 684 N N . LEU A 1 90 ? -2.925 0.715 9.865 1.00 87.88 90 LEU A N 1
ATOM 685 C CA . LEU A 1 90 ? -4.273 0.217 10.151 1.00 87.88 90 LEU A CA 1
ATOM 686 C C . LEU A 1 90 ? -4.463 -0.149 11.625 1.00 87.88 90 LEU A C 1
ATOM 688 O O . LEU A 1 90 ? -5.522 0.132 12.180 1.00 87.88 90 LEU A O 1
ATOM 692 N N . ALA A 1 91 ? -3.435 -0.693 12.279 1.00 86.06 91 ALA A N 1
ATOM 693 C CA . ALA A 1 91 ? -3.445 -0.912 13.723 1.00 86.06 91 ALA A CA 1
ATOM 694 C C . ALA A 1 91 ? -3.591 0.407 14.501 1.00 86.06 91 ALA A C 1
ATOM 696 O O . ALA A 1 91 ? -4.326 0.460 15.487 1.00 86.06 91 ALA A O 1
ATOM 697 N N . GLY A 1 92 ? -2.939 1.481 14.037 1.00 84.56 92 GLY A N 1
ATOM 698 C CA . GLY A 1 92 ? -3.126 2.832 14.570 1.00 84.56 92 GLY A CA 1
ATOM 699 C C . GLY A 1 92 ? -4.576 3.305 14.443 1.00 84.56 92 GLY A C 1
ATOM 700 O O . GLY A 1 92 ? -5.171 3.733 15.430 1.00 84.56 92 GLY A O 1
ATOM 701 N N . PHE A 1 93 ? -5.192 3.127 13.269 1.00 82.38 93 PHE A N 1
ATOM 702 C CA . PHE A 1 93 ? -6.616 3.430 13.080 1.00 82.38 93 PHE A CA 1
ATOM 703 C C . PHE A 1 93 ? -7.522 2.603 13.996 1.00 82.38 93 PHE A C 1
ATOM 705 O O . PHE A 1 93 ? -8.434 3.155 14.609 1.00 82.38 93 PHE A O 1
ATOM 712 N N . ASP A 1 94 ? -7.286 1.296 14.115 1.00 84.25 94 ASP A N 1
ATOM 713 C CA . ASP A 1 94 ? -8.046 0.429 15.018 1.00 84.25 94 ASP A CA 1
ATOM 714 C C . ASP A 1 94 ? -7.929 0.890 16.480 1.00 84.25 94 ASP A C 1
ATOM 716 O O . ASP A 1 94 ? -8.924 0.900 17.212 1.00 84.25 94 ASP A O 1
ATOM 720 N N . PHE A 1 95 ? -6.736 1.321 16.902 1.00 83.44 95 PHE A N 1
ATOM 721 C CA . PHE A 1 95 ? -6.501 1.871 18.234 1.00 83.44 95 PHE A CA 1
ATOM 722 C C . PHE A 1 95 ? -7.333 3.138 18.472 1.00 83.44 95 PHE A C 1
ATOM 724 O O . PHE A 1 95 ? -8.115 3.171 19.431 1.00 83.44 95 PHE A O 1
ATOM 731 N N . THR A 1 96 ? -7.275 4.111 17.559 1.00 82.25 96 THR A N 1
ATOM 732 C CA . THR A 1 96 ? -8.067 5.349 17.639 1.00 82.25 96 THR A CA 1
ATOM 733 C C . THR A 1 96 ? -9.570 5.066 17.634 1.00 82.25 96 THR A C 1
ATOM 735 O O . THR A 1 96 ? -10.312 5.568 18.480 1.00 82.25 96 THR A O 1
ATOM 738 N N . LEU A 1 97 ? -10.047 4.189 16.743 1.00 77.88 97 LEU A N 1
ATOM 739 C CA . LEU A 1 97 ? -11.464 3.809 16.666 1.00 77.88 97 LEU A CA 1
ATOM 740 C C . LEU A 1 97 ? -11.957 3.078 17.925 1.00 77.88 97 LEU A C 1
ATOM 742 O O . LEU A 1 97 ? -13.145 3.137 18.250 1.00 77.88 97 LEU A O 1
ATOM 746 N N . SER A 1 98 ? -11.064 2.412 18.661 1.00 77.69 98 SER A N 1
ATOM 747 C CA . SER A 1 98 ? -11.384 1.765 19.940 1.00 77.69 98 SER A CA 1
ATOM 748 C C . SER A 1 98 ? -11.460 2.735 21.134 1.00 77.69 98 SER A C 1
ATOM 750 O O . SER A 1 98 ? -11.846 2.330 22.242 1.00 77.69 98 SER A O 1
ATOM 752 N N . GLY A 1 99 ? -11.132 4.013 20.912 1.00 79.12 99 GLY A N 1
ATOM 753 C CA . GLY A 1 99 ? -11.057 5.053 21.936 1.00 79.12 99 GLY A CA 1
ATOM 754 C C . GLY A 1 99 ? -9.767 4.993 22.7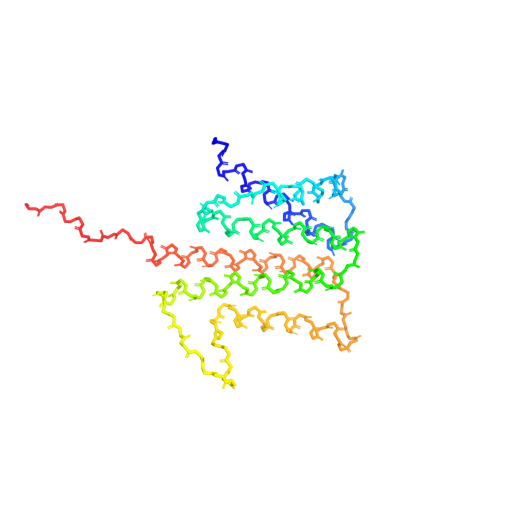53 1.00 79.12 99 GLY A C 1
ATOM 755 O O . GLY A 1 99 ? -9.830 5.121 23.976 1.00 79.12 99 GLY A O 1
ATOM 756 N N . ASP A 1 100 ? -8.638 4.724 22.090 1.00 78.31 100 ASP A N 1
ATOM 757 C CA . ASP A 1 100 ? -7.274 4.748 22.640 1.00 78.31 100 ASP A CA 1
ATOM 758 C C . ASP A 1 100 ? -7.059 3.852 23.869 1.00 78.31 100 ASP A C 1
ATOM 760 O O . ASP A 1 100 ? -6.298 4.149 24.798 1.00 78.31 100 ASP A O 1
ATOM 764 N N . LYS A 1 101 ? -7.758 2.715 23.905 1.00 73.75 101 LYS A N 1
ATOM 765 C CA . LYS A 1 101 ? -7.668 1.772 25.021 1.00 73.75 101 LYS A CA 1
ATOM 766 C C . LYS A 1 101 ? -6.469 0.861 24.832 1.00 73.75 101 LYS A C 1
ATOM 768 O O . LYS A 1 101 ? -6.523 -0.112 24.084 1.00 73.75 101 LYS A O 1
ATOM 773 N N . SER A 1 102 ? -5.397 1.136 25.567 1.00 75.19 102 SER A N 1
ATOM 774 C CA . SER A 1 102 ? -4.244 0.241 25.608 1.00 75.19 102 SER A CA 1
ATOM 775 C C . SER A 1 102 ? -4.617 -1.115 26.219 1.00 75.19 102 SER A C 1
ATOM 777 O O . SER A 1 102 ? -5.315 -1.210 27.233 1.00 75.19 102 SER A O 1
ATOM 779 N N . CYS A 1 103 ? -4.149 -2.189 25.584 1.00 69.25 103 CYS A N 1
ATOM 780 C CA . CYS A 1 103 ? -4.307 -3.554 26.066 1.00 69.25 103 CYS A CA 1
ATOM 781 C C . CYS A 1 103 ? -2.942 -4.086 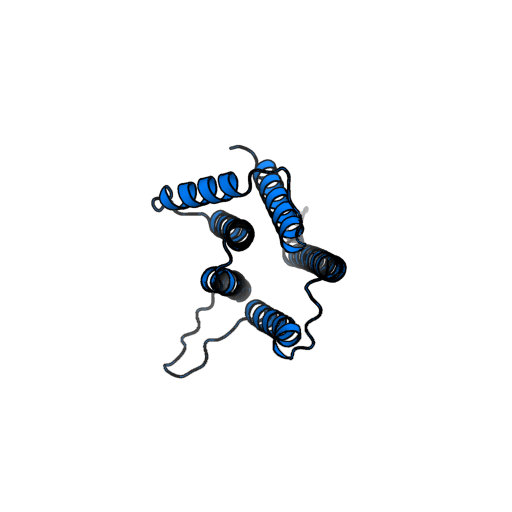26.511 1.00 69.25 103 CYS A C 1
ATOM 783 O O . CYS A 1 103 ? -1.982 -4.068 25.743 1.00 69.25 103 CYS A O 1
ATOM 785 N N . ALA A 1 104 ? -2.841 -4.549 27.756 1.00 76.56 104 ALA A N 1
ATOM 786 C CA . ALA A 1 104 ? -1.634 -5.208 28.241 1.00 76.56 104 ALA A CA 1
ATOM 787 C C . ALA A 1 104 ? -1.655 -6.684 27.822 1.00 76.56 104 ALA A C 1
ATOM 789 O O . ALA A 1 104 ? -2.474 -7.454 28.322 1.00 76.56 104 ALA A O 1
ATOM 790 N N . VAL A 1 105 ? -0.737 -7.065 26.935 1.00 79.25 105 VAL A N 1
ATOM 791 C CA . VAL A 1 105 ? -0.564 -8.446 26.461 1.00 79.25 105 VAL A CA 1
ATOM 792 C C . VAL A 1 105 ? 0.472 -9.147 27.330 1.00 79.25 105 VAL A C 1
ATOM 794 O O . VAL A 1 105 ? 1.538 -8.587 27.606 1.00 79.25 105 VAL A O 1
ATOM 797 N N . ARG A 1 106 ? 0.180 -10.362 27.804 1.00 82.31 106 ARG A N 1
ATOM 798 C CA . ARG A 1 106 ? 1.154 -11.122 28.597 1.00 82.31 106 ARG A CA 1
ATOM 799 C C . ARG A 1 106 ? 2.171 -11.817 27.688 1.00 82.31 106 ARG A C 1
ATOM 801 O O . ARG A 1 106 ? 1.868 -12.126 26.539 1.00 82.31 106 ARG A O 1
ATOM 808 N N . PRO A 1 107 ? 3.375 -12.128 28.198 1.00 83.75 107 PRO A N 1
ATOM 809 C CA . PRO A 1 107 ? 4.349 -12.900 27.435 1.00 83.75 107 PRO A CA 1
ATOM 810 C C . PRO A 1 107 ? 3.763 -14.232 26.944 1.00 83.75 107 PRO A C 1
ATOM 812 O O . PRO A 1 107 ? 3.290 -15.032 27.751 1.00 83.75 107 PRO A O 1
ATOM 815 N N . GLY A 1 108 ? 3.832 -14.470 25.633 1.00 84.38 108 GLY A N 1
ATOM 816 C CA . GLY A 1 108 ? 3.330 -15.688 24.987 1.00 84.38 108 GLY A CA 1
ATOM 817 C C . GLY A 1 108 ? 1.853 -15.652 24.583 1.00 84.38 108 GLY A C 1
ATOM 818 O O . GLY A 1 108 ? 1.380 -16.638 24.025 1.00 84.38 108 GLY A O 1
ATOM 819 N N . GLU A 1 109 ? 1.137 -14.558 24.849 1.00 81.75 109 GLU A N 1
ATOM 820 C CA . GLU A 1 109 ? -0.178 -14.301 24.254 1.00 81.75 109 GLU A CA 1
ATOM 821 C C . GLU A 1 109 ? -0.013 -13.635 22.881 1.00 81.75 109 GLU A C 1
ATOM 823 O O . GLU A 1 109 ? 0.929 -12.866 22.663 1.00 81.75 109 GLU A O 1
ATOM 828 N N . ASP A 1 110 ? -0.929 -13.935 21.959 1.00 77.50 110 ASP A N 1
ATOM 829 C CA . ASP A 1 110 ? -0.972 -13.276 20.656 1.00 77.50 110 ASP A CA 1
ATOM 830 C C . ASP A 1 110 ? -1.308 -11.790 20.836 1.00 77.50 110 ASP A C 1
ATOM 832 O O . ASP A 1 110 ? -2.184 -11.425 21.629 1.00 77.50 110 ASP A O 1
ATOM 836 N N . SER A 1 111 ? -0.625 -10.921 20.087 1.00 72.25 111 SER A N 1
ATOM 837 C CA . SER A 1 111 ? -0.960 -9.497 20.084 1.00 72.25 111 SER A CA 1
ATOM 838 C C . SER A 1 111 ? -2.383 -9.295 19.555 1.00 72.25 111 SER A C 1
ATOM 840 O O . SER A 1 111 ? -2.717 -9.837 18.497 1.00 72.25 111 SER A O 1
ATOM 842 N N . PRO A 1 112 ? -3.218 -8.493 20.239 1.00 75.12 112 PRO A N 1
ATOM 843 C CA . PRO A 1 112 ? -4.554 -8.190 19.769 1.00 75.12 112 PRO A CA 1
ATOM 844 C C . PRO A 1 112 ? -4.446 -7.435 18.447 1.00 75.12 112 PRO A C 1
ATOM 846 O O . PRO A 1 112 ? -3.842 -6.368 18.371 1.00 75.12 112 PRO A O 1
ATOM 849 N N . THR A 1 113 ? -5.026 -8.021 17.408 1.00 82.62 113 THR A N 1
ATOM 850 C CA . THR A 1 113 ? -5.132 -7.434 16.074 1.00 82.62 113 THR A CA 1
ATOM 851 C C . THR A 1 113 ? -6.493 -6.764 15.973 1.00 82.62 113 THR A C 1
ATOM 853 O O . THR A 1 113 ? -7.517 -7.386 16.272 1.00 82.62 113 THR A O 1
ATOM 856 N N . GLY A 1 114 ? -6.518 -5.490 15.595 1.00 84.38 114 GLY A N 1
ATOM 857 C CA . GLY A 1 114 ? -7.777 -4.805 15.339 1.00 84.38 114 GLY A CA 1
ATOM 858 C C . GLY A 1 114 ? -8.444 -5.295 14.042 1.00 84.38 114 GLY A C 1
ATOM 859 O O . GLY A 1 114 ? -7.800 -5.974 13.234 1.00 84.38 114 GLY A O 1
ATOM 860 N N . PRO A 1 115 ? -9.742 -5.006 13.830 1.00 85.75 115 PRO A N 1
ATOM 861 C CA . PRO A 1 115 ? -10.466 -5.475 12.650 1.00 85.75 115 PRO A CA 1
ATOM 862 C C . PRO A 1 115 ? -9.871 -5.020 11.310 1.00 85.75 115 PRO A C 1
ATOM 864 O O . PRO A 1 115 ? -9.906 -5.795 10.354 1.00 85.75 115 PRO A O 1
ATOM 867 N N . LEU A 1 116 ? -9.338 -3.795 11.216 1.00 85.25 116 LEU A N 1
ATOM 868 C CA . LEU A 1 116 ? -8.740 -3.286 9.979 1.00 85.25 116 LEU A CA 1
ATOM 869 C C . LEU A 1 116 ? -7.396 -3.955 9.698 1.00 85.25 116 LEU A C 1
ATOM 871 O O . LEU A 1 116 ? -7.167 -4.414 8.579 1.00 85.25 116 LEU A O 1
ATOM 875 N N . GLN A 1 117 ? -6.537 -4.074 10.712 1.00 88.38 117 GLN A N 1
ATOM 876 C CA . GLN A 1 117 ? -5.269 -4.788 10.574 1.00 88.38 117 GLN A CA 1
ATOM 877 C C . GLN A 1 117 ? -5.497 -6.267 10.216 1.00 88.38 117 GLN A C 1
ATOM 879 O O . GLN A 1 117 ? -4.814 -6.813 9.350 1.00 88.38 117 GLN A O 1
ATOM 884 N N . GLN A 1 118 ? -6.483 -6.919 10.839 1.00 88.19 118 GLN A N 1
ATOM 885 C CA . GLN A 1 118 ? -6.817 -8.312 10.544 1.00 88.19 118 GLN A CA 1
ATOM 886 C C . GLN A 1 118 ? -7.310 -8.494 9.101 1.00 88.19 118 GLN A C 1
ATOM 888 O O . GLN A 1 118 ? -6.945 -9.475 8.451 1.00 88.19 118 GLN A O 1
ATOM 893 N N . LEU A 1 119 ? -8.135 -7.569 8.600 1.00 86.31 119 LEU A N 1
ATOM 894 C CA . LEU A 1 119 ? -8.602 -7.593 7.214 1.00 86.31 119 LEU A CA 1
ATOM 895 C C . LEU A 1 119 ? -7.426 -7.490 6.235 1.00 86.31 119 LEU A C 1
ATOM 897 O O . LEU A 1 119 ? -7.350 -8.279 5.299 1.00 86.31 119 LEU A O 1
ATOM 901 N N . GLU A 1 120 ? -6.484 -6.580 6.479 1.00 87.38 120 GLU A N 1
ATOM 902 C CA . GLU A 1 120 ? -5.297 -6.421 5.633 1.00 87.38 120 GLU A CA 1
ATOM 903 C C . GLU A 1 120 ? -4.448 -7.694 5.582 1.00 87.38 120 GLU A C 1
ATOM 905 O O . GLU A 1 120 ? -4.085 -8.159 4.505 1.00 87.38 120 GLU A O 1
ATOM 910 N N . GLN A 1 121 ? -4.195 -8.323 6.732 1.00 88.75 121 GLN A N 1
ATOM 911 C CA . GLN A 1 121 ? -3.455 -9.586 6.787 1.00 88.75 121 GLN A CA 1
ATOM 912 C C . GLN A 1 121 ? -4.154 -10.703 5.996 1.00 88.75 121 GLN A C 1
ATOM 914 O O . GLN A 1 121 ? -3.492 -11.510 5.339 1.00 88.75 121 GLN A O 1
ATOM 919 N N . GLN A 1 122 ? -5.490 -10.754 6.035 1.00 88.19 122 GLN A N 1
ATOM 920 C CA . GLN A 1 122 ? -6.276 -11.725 5.269 1.00 88.19 122 GLN A CA 1
ATOM 921 C C . GLN A 1 122 ? -6.205 -11.461 3.764 1.00 88.19 122 GLN A C 1
ATOM 923 O O . GLN A 1 122 ? -6.008 -12.404 2.998 1.00 88.19 122 GLN A O 1
ATOM 928 N N . GLU A 1 123 ? -6.324 -10.203 3.337 1.00 83.38 123 GLU A N 1
ATOM 929 C CA . GLU A 1 123 ? -6.245 -9.823 1.924 1.00 83.38 123 GLU A CA 1
ATOM 930 C C . GLU A 1 123 ? -4.835 -10.040 1.360 1.00 83.38 123 GLU A C 1
ATOM 932 O O . GLU A 1 123 ? -4.700 -10.629 0.288 1.00 83.38 123 GLU A O 1
ATOM 937 N N . GLN A 1 124 ? -3.775 -9.684 2.098 1.00 83.62 124 GLN A N 1
ATOM 938 C CA . GLN A 1 124 ? -2.395 -9.988 1.701 1.00 83.62 124 GLN A CA 1
ATOM 939 C C . GLN A 1 124 ? -2.163 -11.498 1.582 1.00 83.62 124 GLN A C 1
ATOM 941 O O . GLN A 1 124 ? -1.589 -11.958 0.594 1.00 83.62 124 GLN A O 1
ATOM 946 N N . ALA A 1 125 ? -2.630 -12.292 2.551 1.00 84.81 125 ALA A N 1
ATOM 947 C CA . ALA A 1 125 ? -2.505 -13.747 2.499 1.00 84.81 125 ALA A CA 1
ATOM 948 C C . ALA A 1 125 ? -3.286 -14.348 1.320 1.00 84.81 125 ALA A C 1
ATOM 950 O O . ALA A 1 125 ? -2.762 -15.210 0.612 1.00 84.81 125 ALA A O 1
ATOM 951 N N . SER A 1 126 ? -4.510 -13.869 1.076 1.00 80.19 126 SER A N 1
ATOM 952 C CA . SER A 1 126 ? -5.332 -14.286 -0.062 1.00 80.19 126 SER A CA 1
ATOM 953 C C . SER A 1 126 ? -4.647 -13.938 -1.381 1.00 80.19 126 SER A C 1
ATOM 955 O O . SER A 1 126 ? -4.498 -14.807 -2.237 1.00 80.19 126 SER A O 1
ATOM 957 N N . PHE A 1 127 ? -4.153 -12.707 -1.518 1.00 77.12 127 PHE A N 1
ATOM 958 C CA . PHE A 1 127 ? -3.414 -12.257 -2.690 1.00 77.12 127 PHE A CA 1
ATOM 959 C C . PHE A 1 127 ? -2.171 -13.118 -2.932 1.00 77.12 127 PHE A C 1
ATOM 961 O O . PHE A 1 127 ?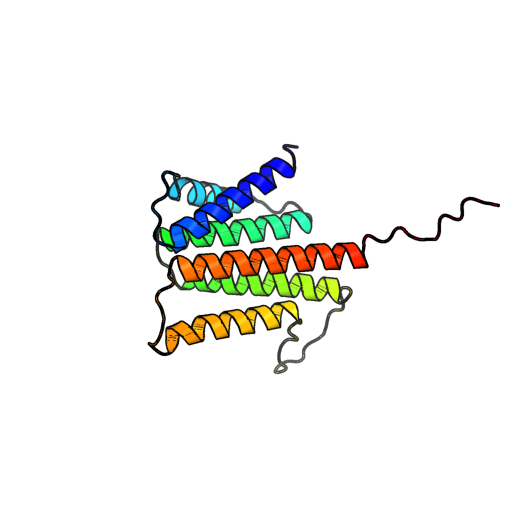 -1.969 -13.606 -4.038 1.00 77.12 127 PHE A O 1
ATOM 968 N N . MET A 1 128 ? -1.370 -13.381 -1.896 1.00 76.56 128 MET A N 1
ATOM 969 C CA . MET A 1 128 ? -0.154 -14.191 -2.013 1.00 76.56 128 MET A CA 1
ATOM 970 C C . MET A 1 128 ? -0.431 -15.662 -2.326 1.00 76.56 128 MET A C 1
ATOM 972 O O . MET A 1 128 ? 0.353 -16.268 -3.058 1.00 76.56 128 MET A O 1
ATOM 976 N N . SER A 1 129 ? -1.540 -16.220 -1.829 1.00 73.56 129 SER A N 1
ATOM 977 C CA . SER A 1 129 ? -1.935 -17.606 -2.112 1.00 73.56 129 SER A CA 1
ATOM 978 C C . SER A 1 129 ? -2.143 -17.854 -3.609 1.00 73.56 129 SER A C 1
ATOM 980 O O . SER A 1 129 ? -1.757 -18.900 -4.128 1.00 73.56 129 SER A O 1
ATOM 982 N N . GLU A 1 130 ? -2.629 -16.842 -4.339 1.00 66.44 130 GLU A N 1
ATOM 983 C CA . GLU A 1 130 ? -2.765 -16.909 -5.794 1.00 66.44 130 GLU A CA 1
ATOM 984 C C . GLU A 1 130 ? -1.393 -17.094 -6.481 1.00 66.44 130 GLU A C 1
ATOM 986 O O . GLU A 1 130 ? -1.314 -17.797 -7.490 1.00 66.44 130 GLU A O 1
ATOM 991 N N . PHE A 1 131 ? -0.303 -16.539 -5.927 1.00 66.06 131 PHE A N 1
ATOM 992 C CA . PHE A 1 131 ? 1.055 -16.618 -6.493 1.00 66.06 131 PHE A CA 1
ATOM 993 C C . PHE A 1 131 ? 1.849 -17.856 -6.061 1.00 66.06 131 PHE A C 1
ATOM 995 O O . PHE A 1 131 ? 2.582 -18.420 -6.878 1.00 66.06 131 PHE A O 1
ATOM 1002 N N . THR A 1 132 ? 1.747 -18.275 -4.796 1.00 61.28 132 THR A N 1
ATOM 1003 C CA . THR A 1 132 ? 2.563 -19.370 -4.232 1.00 61.28 132 THR A CA 1
ATOM 1004 C C . THR A 1 132 ? 2.207 -20.744 -4.780 1.00 61.28 132 THR A C 1
ATOM 1006 O O . THR A 1 132 ? 3.072 -21.617 -4.855 1.00 61.28 132 THR A O 1
ATOM 1009 N N . ASP A 1 133 ? 0.971 -20.928 -5.233 1.00 58.78 133 ASP A N 1
ATOM 1010 C CA . ASP A 1 133 ? 0.450 -22.235 -5.640 1.00 58.78 133 ASP A CA 1
ATOM 1011 C C . ASP A 1 133 ? 0.851 -22.601 -7.083 1.00 58.78 133 ASP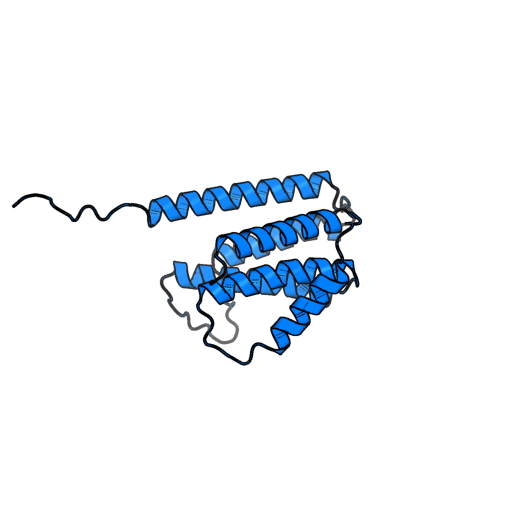 A C 1
ATOM 1013 O O . ASP A 1 133 ? 0.411 -23.606 -7.644 1.00 58.78 133 ASP A O 1
ATOM 1017 N N . GLY A 1 134 ? 1.690 -21.774 -7.722 1.00 50.53 134 GLY A N 1
ATOM 1018 C CA . GLY A 1 134 ? 2.146 -21.957 -9.103 1.00 50.53 134 GLY A CA 1
ATOM 1019 C C . GLY A 1 134 ? 1.048 -21.752 -10.154 1.00 50.53 134 GLY A C 1
ATOM 1020 O O . GLY A 1 134 ? 1.321 -21.835 -11.350 1.00 50.53 134 GLY A O 1
ATOM 1021 N N . THR A 1 135 ? -0.179 -21.456 -9.718 1.00 53.91 135 THR A N 1
ATOM 1022 C CA . THR A 1 135 ? -1.327 -21.049 -10.540 1.00 53.91 135 THR A CA 1
ATOM 1023 C C . THR A 1 135 ? -1.345 -19.559 -10.839 1.00 53.91 135 THR A C 1
ATOM 1025 O O . THR A 1 135 ? -2.213 -19.128 -11.596 1.00 53.91 135 THR A O 1
ATOM 1028 N N . GLY A 1 136 ? -0.417 -18.798 -10.243 1.00 53.03 136 GLY A N 1
ATOM 1029 C CA . GLY A 1 136 ? -0.349 -17.345 -10.305 1.00 53.03 136 GLY A CA 1
ATOM 1030 C C . GLY A 1 136 ? -0.614 -16.836 -11.703 1.00 53.03 136 GLY A C 1
ATOM 1031 O O . GLY A 1 136 ? 0.250 -16.899 -12.583 1.00 53.03 136 GLY A O 1
ATOM 1032 N N . ALA A 1 137 ? -1.819 -16.300 -11.900 1.00 53.19 137 ALA A N 1
ATOM 1033 C CA . ALA A 1 137 ? -2.014 -15.349 -12.965 1.00 53.19 137 ALA A CA 1
ATOM 1034 C C . ALA A 1 137 ? -0.945 -14.283 -12.721 1.00 53.19 137 ALA A C 1
ATOM 1036 O O . ALA A 1 137 ? -0.850 -13.734 -11.622 1.00 53.19 137 ALA A O 1
ATOM 1037 N N . ARG A 1 138 ? -0.088 -14.028 -13.719 1.00 58.47 138 ARG A N 1
ATOM 1038 C CA . ARG A 1 138 ? 0.723 -12.806 -13.699 1.00 58.47 138 ARG A CA 1
ATOM 1039 C C . ARG A 1 138 ? -0.210 -11.678 -13.286 1.00 58.47 138 ARG A C 1
ATOM 1041 O O . ARG A 1 138 ? -1.345 -11.674 -13.753 1.00 58.47 138 ARG A O 1
ATOM 1048 N N . ILE A 1 139 ? 0.255 -10.755 -12.447 1.00 66.88 139 ILE A N 1
ATOM 1049 C CA . ILE A 1 139 ? -0.454 -9.495 -12.238 1.00 66.88 139 ILE A CA 1
ATOM 1050 C C . ILE A 1 139 ? -0.710 -8.922 -13.634 1.00 66.88 139 ILE A C 1
ATOM 1052 O O . ILE A 1 139 ? 0.218 -8.470 -14.306 1.00 66.88 139 ILE A O 1
ATOM 1056 N N . THR A 1 140 ? -1.937 -9.081 -14.129 1.00 74.50 140 THR A N 1
ATOM 1057 C CA . THR A 1 140 ? -2.304 -8.599 -15.452 1.00 74.50 140 THR A CA 1
ATOM 1058 C C . THR A 1 140 ? -2.761 -7.158 -15.301 1.00 74.50 140 THR A C 1
ATOM 1060 O O . THR A 1 140 ? -3.252 -6.779 -14.230 1.00 74.50 140 THR A O 1
ATOM 1063 N N . PRO A 1 141 ? -2.643 -6.338 -16.352 1.00 77.00 141 PRO A N 1
ATOM 1064 C CA . PRO A 1 141 ? -3.202 -4.993 -16.330 1.00 77.00 141 PRO A CA 1
ATOM 1065 C C . PRO A 1 141 ? -4.684 -4.972 -15.921 1.00 77.00 141 PRO A C 1
ATOM 1067 O O . PRO A 1 141 ? -5.108 -4.083 -15.187 1.00 77.00 141 PRO A O 1
ATOM 1070 N N . GLU A 1 142 ? -5.462 -5.982 -16.324 1.00 81.56 142 GLU A N 1
ATOM 1071 C CA . GLU A 1 142 ? -6.872 -6.127 -15.952 1.00 81.56 142 GLU A CA 1
ATOM 1072 C C . GLU A 1 142 ? -7.038 -6.378 -14.450 1.00 81.56 142 GLU A C 1
ATOM 1074 O O . GLU A 1 142 ? -7.832 -5.695 -13.805 1.00 81.56 142 GLU A O 1
ATOM 1079 N N . ARG A 1 143 ? -6.248 -7.289 -13.866 1.00 78.94 143 ARG A N 1
ATOM 1080 C CA . ARG A 1 143 ? -6.293 -7.573 -12.425 1.00 78.94 143 ARG A CA 1
ATOM 1081 C C . ARG A 1 143 ? -5.887 -6.356 -11.592 1.00 78.94 143 ARG A C 1
ATOM 1083 O O . ARG A 1 143 ? -6.507 -6.079 -10.569 1.00 78.94 143 ARG A O 1
ATOM 1090 N N . VAL A 1 144 ? -4.890 -5.595 -12.046 1.00 81.44 144 VAL A N 1
ATOM 1091 C CA . VAL A 1 144 ? -4.502 -4.323 -11.413 1.00 81.44 144 VAL A CA 1
ATOM 1092 C C . VAL A 1 144 ? -5.623 -3.292 -11.506 1.00 81.44 144 VAL A C 1
ATOM 1094 O O . VAL A 1 144 ? -5.911 -2.607 -10.526 1.00 81.44 144 VAL A O 1
ATOM 1097 N N . ALA A 1 145 ? -6.292 -3.190 -12.655 1.00 84.12 145 ALA A N 1
ATOM 1098 C CA . ALA A 1 145 ? -7.422 -2.284 -12.826 1.00 84.12 145 ALA A CA 1
ATOM 1099 C C . ALA A 1 145 ? -8.609 -2.653 -11.916 1.00 84.12 145 ALA A C 1
ATOM 1101 O O . ALA A 1 145 ? -9.223 -1.762 -11.323 1.00 84.12 145 ALA A O 1
ATOM 1102 N N . GLU A 1 146 ? -8.903 -3.947 -11.758 1.00 83.81 146 GLU A N 1
ATOM 1103 C CA . GLU A 1 146 ? -9.908 -4.450 -10.813 1.00 83.81 146 GLU A CA 1
ATOM 1104 C C . GLU A 1 146 ? -9.558 -4.091 -9.366 1.00 83.81 146 GLU A C 1
ATOM 1106 O O . GLU A 1 146 ? -10.402 -3.546 -8.652 1.00 83.81 146 GLU A O 1
ATOM 1111 N N . LEU A 1 147 ? -8.311 -4.337 -8.947 1.00 82.38 147 LEU A N 1
ATOM 1112 C CA . LEU A 1 147 ? -7.826 -3.981 -7.611 1.00 82.38 147 LEU A CA 1
ATOM 1113 C C . LEU A 1 147 ? -7.951 -2.477 -7.368 1.00 82.38 147 LEU A C 1
ATOM 1115 O O . LEU A 1 147 ? -8.560 -2.059 -6.385 1.00 82.38 147 LEU A O 1
ATOM 1119 N N . ARG A 1 148 ? -7.482 -1.654 -8.312 1.00 86.25 148 ARG A N 1
ATOM 1120 C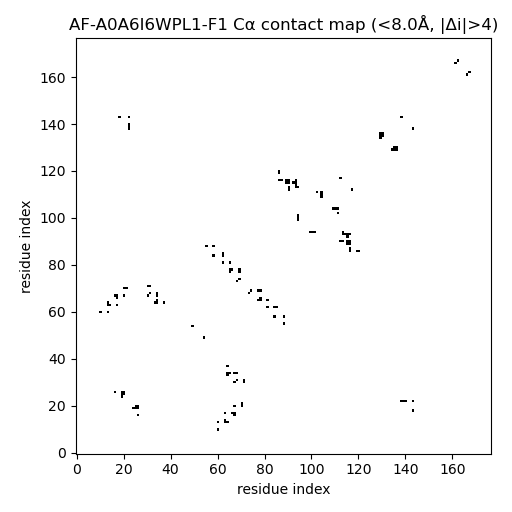 CA . ARG A 1 148 ? -7.602 -0.194 -8.239 1.00 86.25 148 ARG A CA 1
ATOM 1121 C C . ARG A 1 148 ? -9.060 0.251 -8.095 1.00 86.25 148 ARG A C 1
ATOM 1123 O O . ARG A 1 148 ? -9.357 1.129 -7.285 1.00 86.25 148 ARG A O 1
ATOM 1130 N N . SER A 1 149 ? -9.980 -0.349 -8.853 1.00 86.06 149 SER A N 1
ATOM 1131 C CA . SER A 1 149 ? -11.416 -0.052 -8.762 1.00 86.06 149 SER A CA 1
ATOM 1132 C C . SER A 1 149 ? -12.005 -0.451 -7.404 1.00 86.06 149 SER A C 1
ATOM 1134 O O . SER A 1 149 ? -12.750 0.327 -6.800 1.00 86.06 149 SER A O 1
ATOM 1136 N N . SER A 1 150 ? -11.625 -1.624 -6.892 1.00 83.88 150 SER A N 1
ATOM 1137 C CA . SER A 1 150 ? -12.040 -2.118 -5.577 1.00 83.88 150 SER A CA 1
ATOM 1138 C C . SER A 1 150 ? -11.584 -1.182 -4.453 1.00 83.88 150 SER A C 1
ATOM 1140 O O . SER A 1 150 ? -12.410 -0.746 -3.647 1.00 83.88 150 SER A O 1
ATOM 1142 N N . CYS A 1 151 ? -10.310 -0.769 -4.455 1.00 84.06 151 CYS A N 1
ATOM 1143 C CA . CYS A 1 151 ? -9.759 0.175 -3.479 1.00 84.06 151 CYS A CA 1
ATOM 1144 C C . CYS A 1 151 ? -10.509 1.517 -3.485 1.00 84.06 151 CYS A C 1
ATOM 1146 O O . CYS A 1 151 ? -10.856 2.040 -2.426 1.00 84.06 151 CYS A O 1
ATOM 1148 N N . LEU A 1 152 ? -10.821 2.064 -4.668 1.00 84.31 152 LEU A N 1
ATOM 1149 C CA . LEU A 1 152 ? -11.598 3.304 -4.788 1.00 84.31 152 LEU A CA 1
ATOM 1150 C C . LEU A 1 152 ? -13.015 3.153 -4.219 1.00 84.31 152 LEU A C 1
ATOM 1152 O O . LEU A 1 152 ? -13.506 4.049 -3.530 1.00 84.31 152 LEU A O 1
ATOM 1156 N N . SER A 1 153 ? -13.669 2.019 -4.478 1.00 81.50 153 SER A N 1
ATOM 1157 C CA . SER A 1 153 ? -14.998 1.729 -3.934 1.00 81.50 153 SER A CA 1
ATOM 1158 C C . SER A 1 153 ? -14.971 1.621 -2.408 1.00 81.50 153 SER A C 1
ATOM 1160 O O . SER A 1 153 ? -15.799 2.234 -1.730 1.00 81.50 153 SER A O 1
ATOM 1162 N N . ALA A 1 154 ? -13.987 0.904 -1.857 1.00 78.19 154 ALA A N 1
ATOM 1163 C CA . ALA A 1 154 ? -13.787 0.780 -0.417 1.00 78.19 154 ALA A CA 1
ATOM 1164 C C . ALA A 1 154 ? -13.551 2.149 0.239 1.00 78.19 154 ALA A C 1
ATOM 1166 O O . ALA A 1 154 ? -14.265 2.501 1.178 1.00 78.19 154 ALA A O 1
ATOM 1167 N N . ARG A 1 155 ? -12.644 2.969 -0.311 1.00 81.12 155 ARG A N 1
ATOM 1168 C CA . ARG A 1 155 ? -12.378 4.336 0.167 1.00 81.12 155 ARG A CA 1
ATOM 1169 C C . ARG A 1 155 ? -13.651 5.180 0.228 1.00 81.12 155 ARG A C 1
ATOM 1171 O O . ARG A 1 155 ? -13.949 5.763 1.265 1.00 81.12 155 ARG A O 1
ATOM 1178 N N . ASN A 1 156 ? -14.434 5.203 -0.852 1.00 81.00 156 ASN A N 1
ATOM 1179 C CA . ASN A 1 156 ? -15.666 5.994 -0.907 1.00 81.00 156 ASN A CA 1
ATOM 1180 C C . ASN A 1 156 ? -16.708 5.507 0.120 1.00 81.00 156 ASN A C 1
ATOM 1182 O O . ASN A 1 156 ? -17.455 6.310 0.684 1.00 81.00 156 ASN A O 1
ATOM 1186 N N . ARG A 1 157 ? -16.762 4.194 0.392 1.00 77.19 157 ARG A N 1
ATOM 1187 C CA . ARG A 1 157 ? -17.620 3.625 1.444 1.00 77.19 157 ARG A CA 1
ATOM 1188 C C . ARG A 1 157 ? -17.156 4.038 2.840 1.00 77.19 157 ARG A C 1
ATOM 1190 O O . ARG A 1 157 ? -18.008 4.393 3.651 1.00 77.19 157 ARG A O 1
ATOM 1197 N N . TYR A 1 158 ? -15.849 4.025 3.106 1.00 73.56 158 TYR A N 1
ATOM 1198 C CA . TYR A 1 158 ? -15.288 4.493 4.376 1.00 73.56 158 TYR A CA 1
ATOM 1199 C C . TYR A 1 158 ? -15.565 5.979 4.601 1.00 73.56 158 TYR A C 1
ATOM 1201 O O . TYR A 1 158 ? -16.111 6.343 5.637 1.00 73.56 158 TYR A O 1
ATOM 1209 N N . GLU A 1 159 ? -15.296 6.826 3.608 1.00 78.94 159 GLU A N 1
ATOM 1210 C CA . GLU A 1 159 ? -15.588 8.263 3.661 1.00 78.94 159 GLU A CA 1
ATOM 1211 C C . GLU A 1 159 ? -17.079 8.528 3.933 1.00 78.94 159 GLU A C 1
ATOM 1213 O O . GLU A 1 159 ? -17.438 9.350 4.779 1.00 78.94 159 GLU A O 1
ATOM 1218 N N . GLY A 1 160 ? -17.965 7.782 3.264 1.00 76.56 160 GLY A N 1
ATOM 1219 C CA . GLY A 1 160 ? -19.404 7.834 3.509 1.00 76.56 160 GLY A CA 1
ATOM 1220 C C . GLY A 1 160 ? -19.792 7.421 4.932 1.00 76.56 160 GLY A C 1
ATOM 1221 O O . GLY A 1 160 ? -20.612 8.094 5.554 1.00 76.56 160 GLY A O 1
ATOM 1222 N N . ALA A 1 161 ? -19.199 6.350 5.464 1.00 73.12 161 ALA A N 1
ATOM 1223 C CA . ALA A 1 161 ? -19.458 5.872 6.821 1.00 73.12 161 ALA A CA 1
ATOM 1224 C C . ALA A 1 161 ? -18.963 6.863 7.887 1.00 73.12 161 ALA A C 1
ATOM 1226 O O . ALA A 1 161 ? -19.711 7.201 8.802 1.00 73.12 161 ALA A O 1
ATOM 1227 N N . VAL A 1 162 ? -17.749 7.401 7.731 1.00 72.56 162 VAL A N 1
ATOM 1228 C CA . VAL A 1 162 ? -17.183 8.427 8.622 1.00 72.56 162 VAL A CA 1
ATOM 1229 C C . VAL A 1 162 ? -18.076 9.668 8.640 1.00 72.56 162 VAL A C 1
ATOM 1231 O O . VAL A 1 162 ? -18.444 10.142 9.713 1.00 72.56 162 VAL A O 1
ATOM 1234 N N . ARG A 1 163 ? -18.531 10.151 7.475 1.00 78.00 163 ARG A N 1
ATOM 1235 C CA . ARG A 1 163 ? -19.488 11.270 7.401 1.00 78.00 163 ARG A CA 1
ATOM 1236 C C . ARG A 1 163 ? -20.816 10.979 8.100 1.00 78.00 163 ARG A C 1
ATOM 1238 O O . ARG A 1 163 ? -21.408 11.893 8.658 1.00 78.00 163 ARG A O 1
ATOM 1245 N N . GLN A 1 164 ? -21.306 9.743 8.083 1.00 74.25 164 GLN A N 1
ATOM 1246 C CA . GLN A 1 164 ? -22.545 9.391 8.789 1.00 74.25 164 GLN A CA 1
ATOM 1247 C C . GLN A 1 164 ? -22.375 9.397 10.313 1.00 74.25 164 GLN A C 1
ATOM 1249 O O . GLN A 1 164 ? -23.314 9.765 11.019 1.00 74.25 164 GLN A O 1
ATOM 1254 N N . VAL A 1 165 ? -21.199 9.001 10.808 1.00 69.12 165 VAL A N 1
ATOM 1255 C CA . VAL A 1 165 ? -20.887 8.941 12.245 1.00 69.12 165 VAL A CA 1
ATOM 1256 C C . VAL A 1 165 ? -20.544 10.324 12.803 1.00 69.12 165 VAL A C 1
ATOM 1258 O O . VAL A 1 165 ? -21.075 10.706 13.841 1.00 69.12 165 VAL A O 1
ATOM 1261 N N . PHE A 1 166 ? -19.702 11.088 12.104 1.00 69.62 166 PHE A N 1
ATOM 1262 C CA . PHE A 1 166 ? -19.150 12.360 12.591 1.00 69.62 166 PHE A CA 1
ATOM 1263 C C . PHE A 1 166 ? -19.764 13.608 11.937 1.00 69.62 166 PHE A C 1
ATOM 1265 O O . PHE A 1 166 ? -19.540 14.717 12.405 1.00 69.62 166 PHE A O 1
ATOM 1272 N N . GLY A 1 167 ? -20.531 13.456 10.854 1.00 58.19 167 GLY A N 1
ATOM 1273 C CA . GLY A 1 167 ? -21.123 14.563 10.092 1.00 58.19 167 GLY A CA 1
ATOM 1274 C C . GLY A 1 167 ? -22.578 14.888 10.436 1.00 58.19 167 GLY A C 1
ATOM 1275 O O . GLY A 1 167 ? -23.198 15.678 9.724 1.00 58.19 167 GLY A O 1
ATOM 1276 N N . ARG A 1 168 ? -23.158 14.302 11.495 1.00 46.47 168 ARG A N 1
ATOM 1277 C CA . ARG A 1 168 ? -24.432 14.804 12.035 1.00 46.47 168 ARG A CA 1
ATOM 1278 C C . ARG A 1 168 ? -24.159 16.080 12.838 1.00 46.47 168 ARG A C 1
ATOM 1280 O O . ARG A 1 168 ? -23.374 16.008 13.781 1.00 46.47 168 ARG A O 1
ATOM 1287 N N . PRO A 1 169 ? -24.796 17.222 12.518 1.00 45.31 169 PRO A N 1
ATOM 1288 C CA . PRO A 1 169 ? -24.763 18.365 13.415 1.00 45.31 169 PRO A CA 1
ATOM 1289 C C . PRO A 1 169 ? -25.392 17.947 14.746 1.00 45.31 169 PRO A C 1
ATOM 1291 O O . PRO A 1 169 ? -26.408 17.250 14.767 1.00 45.31 169 PRO A O 1
ATOM 1294 N N . SER A 1 170 ? -24.762 18.344 15.847 1.00 44.72 170 SER A N 1
ATOM 1295 C CA . SER A 1 170 ? -25.334 18.261 17.186 1.00 44.72 170 SER A CA 1
ATOM 1296 C C . SER A 1 170 ? -26.718 18.914 17.175 1.00 44.72 170 SER A C 1
ATOM 1298 O O . SER A 1 170 ? -26.821 20.126 17.007 1.00 44.72 170 SER A O 1
ATOM 1300 N N . GLU A 1 171 ? -27.779 18.125 17.354 1.00 45.59 171 GLU A N 1
ATOM 1301 C CA . GLU A 1 171 ? -29.166 18.597 17.524 1.00 45.59 171 GLU A CA 1
ATOM 1302 C C . GLU A 1 171 ? -29.384 19.314 18.880 1.00 45.59 171 GLU A C 1
ATOM 1304 O O . GLU A 1 171 ? -30.471 19.248 19.441 1.00 45.59 171 GLU A O 1
ATOM 1309 N N . ASP A 1 172 ? -28.371 20.014 19.404 1.00 47.50 172 ASP A N 1
ATOM 1310 C CA . ASP A 1 172 ? -28.410 20.723 20.694 1.00 47.50 172 ASP A CA 1
ATOM 1311 C C . ASP A 1 172 ? -28.250 22.251 20.564 1.00 47.50 172 ASP A C 1
ATOM 1313 O O . ASP A 1 172 ? -28.095 22.950 21.564 1.00 47.50 172 ASP A O 1
ATOM 1317 N N . GLU A 1 173 ? -28.359 22.815 19.358 1.00 45.72 173 GLU A N 1
ATOM 1318 C CA . GLU A 1 173 ? -28.702 24.236 19.223 1.00 45.72 173 GLU A CA 1
ATOM 1319 C C . GLU A 1 173 ? -30.217 24.373 19.068 1.00 45.72 173 GLU A C 1
ATOM 1321 O O . GLU A 1 173 ? -30.747 24.475 17.965 1.00 45.72 173 GLU A O 1
ATOM 1326 N N . ASP A 1 174 ? -30.910 24.343 20.209 1.00 46.34 174 ASP A N 1
ATOM 1327 C CA . ASP A 1 174 ? -32.292 24.798 20.360 1.00 46.34 174 ASP A CA 1
ATOM 1328 C C . ASP A 1 174 ? -32.366 26.303 20.021 1.00 46.34 174 ASP A C 1
ATOM 1330 O O . ASP A 1 174 ? -31.878 27.131 20.800 1.00 46.34 174 ASP A O 1
ATOM 1334 N N . PRO A 1 175 ? -32.952 26.723 18.882 1.00 49.12 175 PRO A N 1
ATOM 1335 C CA . PRO A 1 175 ? -33.117 28.127 18.571 1.00 49.12 175 PRO A CA 1
ATOM 1336 C C . PRO A 1 175 ? -34.473 28.571 19.120 1.00 49.12 175 PRO A C 1
ATOM 1338 O O . PRO A 1 175 ? -35.398 28.872 18.363 1.00 49.12 175 PRO A O 1
ATOM 1341 N N . GLY A 1 176 ? -34.621 28.602 20.443 1.00 56.25 176 GLY A N 1
ATOM 1342 C CA . GLY A 1 176 ? -35.808 29.215 21.021 1.00 56.25 176 GLY A CA 1
ATOM 1343 C C . GLY A 1 176 ? -36.122 28.886 22.467 1.00 56.25 176 GLY A C 1
ATOM 1344 O O . GLY A 1 176 ? -37.048 28.117 22.719 1.00 56.25 176 GLY A O 1
ATOM 1345 N N . ARG A 1 177 ? -35.518 29.639 23.396 1.00 38.66 177 ARG A N 1
ATOM 1346 C CA . ARG A 1 177 ? -36.243 30.272 24.513 1.00 38.66 177 ARG A CA 1
ATOM 1347 C C . ARG A 1 177 ? -35.439 31.345 25.231 1.00 38.66 177 ARG A C 1
ATOM 1349 O O . ARG A 1 177 ? -34.246 31.113 25.503 1.00 38.66 177 ARG A O 1
#

Mean predicted aligned error: 10.09 Å